Protein AF-A0A3M1E3U3-F1 (afdb_monomer)

Radius of gyration: 21.41 Å; Cα contacts (8 Å, |Δi|>4): 29; chains: 1; bounding box: 52×43×43 Å

Sequence (62 aa):
MTANRPRIPPGQVVTQRFPVLHYGPVPRYESLADWDLRIFGAVEEEVRFTYDQLTALPTTRI

Foldseek 3Di:
DDDPDPPDPPPDDDDPDDDDDDDDDDDDDPDQQPPWDWDDDPDPDIDIDRPVRVVPDDDDDD

Solvent-accessible surface area (backbone atoms only — not comparable to full-atom values): 4724 Å² total; per-residue (Å²): 139,82,80,88,70,79,92,66,60,93,96,60,79,95,71,92,70,79,87,84,86,80,86,75,84,79,88,84,73,97,63,61,86,86,42,70,51,78,49,72,77,100,53,98,67,76,45,76,33,44,56,69,61,56,70,70,48,93,79,85,88,130

pLDDT: mean 89.69, std 11.95, range [43.75, 98.25]

Mean predicted aligned error: 8.33 Å

Secondary structure (DSSP, 8-state):
-------PPTT-----SPPP--SSPPP--S-STT-EEEE-SSSSS-EEEEHHHHHTS-----

Structure (mmCIF, N/CA/C/O backbone):
data_AF-A0A3M1E3U3-F1
#
_entry.id   AF-A0A3M1E3U3-F1
#
loop_
_atom_site.group_PDB
_atom_site.id
_atom_site.type_symbol
_atom_site.label_atom_id
_atom_site.label_alt_id
_atom_site.label_comp_id
_atom_site.label_asym_id
_atom_site.label_entity_id
_atom_site.label_seq_id
_atom_site.pdbx_PDB_ins_code
_atom_site.Cartn_x
_atom_site.Cartn_y
_atom_site.Cartn_z
_atom_site.occupancy
_atom_site.B_iso_or_equiv
_atom_site.auth_seq_id
_atom_site.auth_comp_id
_atom_site.auth_asym_id
_atom_site.auth_atom_id
_atom_site.pdbx_PDB_model_num
ATOM 1 N N . MET A 1 1 ? 30.270 -31.394 -26.323 1.00 43.75 1 MET A N 1
ATOM 2 C CA . MET A 1 1 ? 29.664 -30.734 -25.147 1.00 43.75 1 MET A CA 1
ATOM 3 C C . MET A 1 1 ? 29.121 -29.378 -25.582 1.00 43.75 1 MET A C 1
ATOM 5 O O . MET A 1 1 ? 29.845 -28.395 -25.543 1.00 43.75 1 MET A O 1
ATOM 9 N N . THR A 1 2 ? 27.897 -29.318 -26.105 1.00 47.50 2 THR A N 1
ATOM 10 C CA . THR A 1 2 ? 27.274 -28.060 -26.548 1.00 47.50 2 THR A CA 1
ATOM 11 C C . THR A 1 2 ? 26.312 -27.582 -25.469 1.00 47.50 2 THR A C 1
ATOM 13 O O . THR A 1 2 ? 25.302 -28.222 -25.193 1.00 47.50 2 THR A O 1
ATOM 16 N N . ALA A 1 3 ? 26.672 -26.484 -24.807 1.00 54.91 3 ALA A N 1
ATOM 17 C CA . ALA A 1 3 ? 25.861 -25.870 -23.766 1.00 54.91 3 ALA A CA 1
ATOM 18 C C . ALA A 1 3 ? 24.502 -25.424 -24.337 1.00 54.91 3 ALA A C 1
ATOM 20 O O . ALA A 1 3 ? 24.445 -24.727 -25.352 1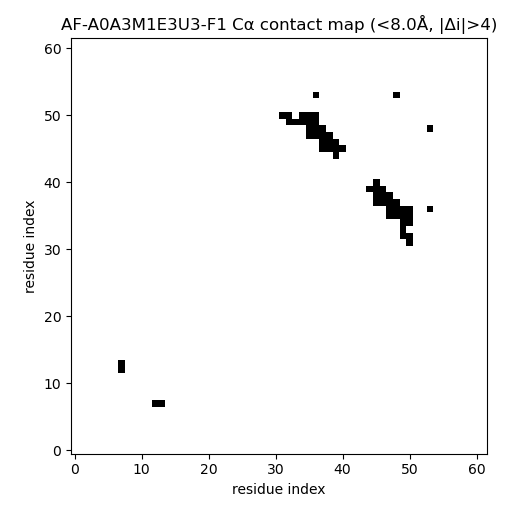.00 54.91 3 ALA A O 1
ATOM 21 N N . ASN A 1 4 ? 23.421 -25.836 -23.673 1.00 60.91 4 ASN A N 1
ATOM 22 C CA . ASN A 1 4 ? 22.032 -25.487 -23.966 1.00 60.91 4 ASN A CA 1
ATOM 23 C C . ASN A 1 4 ? 21.831 -23.967 -23.811 1.00 60.91 4 ASN A C 1
ATOM 25 O O . ASN A 1 4 ? 21.590 -23.472 -22.711 1.00 60.91 4 ASN A O 1
ATOM 29 N N . ARG A 1 5 ? 22.025 -23.203 -24.892 1.00 65.69 5 ARG A N 1
ATOM 30 C CA . ARG A 1 5 ? 21.877 -21.744 -24.876 1.00 65.69 5 ARG A CA 1
ATOM 31 C C . ARG A 1 5 ? 20.372 -21.415 -24.914 1.00 65.69 5 ARG A C 1
ATOM 33 O O . ARG A 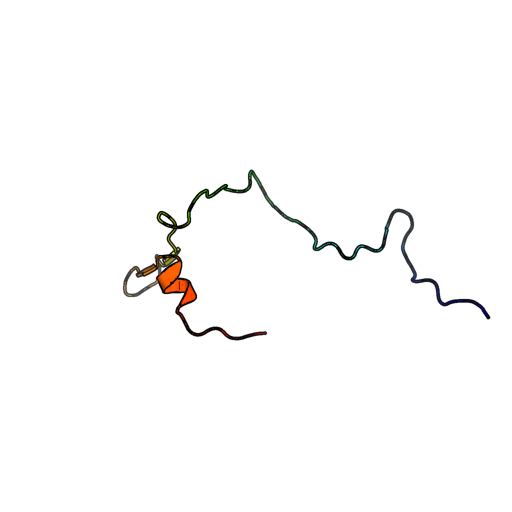1 5 ? 19.689 -21.916 -25.808 1.00 65.69 5 ARG A O 1
ATOM 40 N N . PRO A 1 6 ? 19.834 -20.612 -23.976 1.00 69.88 6 PRO A N 1
ATOM 41 C CA . PRO A 1 6 ? 18.414 -20.271 -23.962 1.00 69.88 6 PRO A CA 1
ATOM 42 C C . PRO A 1 6 ? 18.012 -19.634 -25.297 1.00 69.88 6 PRO A C 1
ATOM 44 O O . PRO A 1 6 ? 18.723 -18.775 -25.822 1.00 69.88 6 PRO A O 1
ATOM 47 N N . ARG A 1 7 ? 16.887 -20.084 -25.866 1.00 81.69 7 ARG A N 1
ATOM 48 C CA . ARG A 1 7 ? 16.332 -19.553 -27.119 1.00 81.69 7 ARG A CA 1
ATOM 49 C C . ARG A 1 7 ? 15.809 -18.138 -26.876 1.00 81.69 7 ARG A C 1
ATOM 51 O O . ARG A 1 7 ? 14.652 -17.962 -26.512 1.00 81.69 7 ARG A O 1
ATOM 58 N N . ILE A 1 8 ? 16.671 -17.145 -27.056 1.00 85.44 8 ILE A N 1
ATOM 59 C CA . ILE A 1 8 ? 16.323 -15.727 -26.953 1.00 85.44 8 ILE A CA 1
ATOM 60 C C . ILE A 1 8 ? 16.087 -15.194 -28.378 1.00 85.44 8 ILE A C 1
ATOM 62 O O . ILE A 1 8 ? 16.984 -15.334 -29.214 1.00 85.44 8 ILE A O 1
ATOM 66 N N . PRO A 1 9 ? 14.906 -14.625 -28.691 1.00 87.44 9 PRO A N 1
ATOM 67 C CA . PRO A 1 9 ? 14.656 -13.992 -29.984 1.00 87.44 9 PRO A CA 1
ATOM 68 C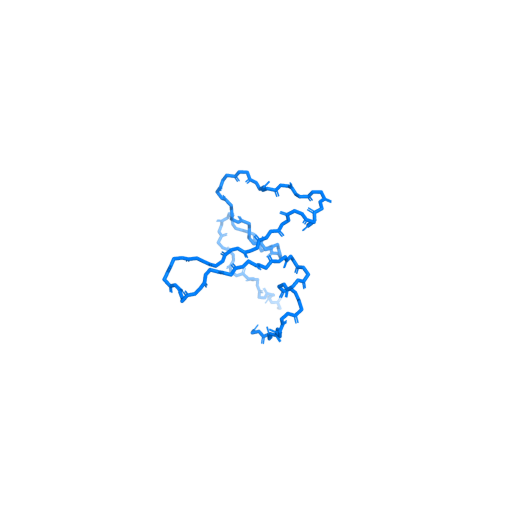 C . PRO A 1 9 ? 15.649 -12.852 -30.286 1.00 87.44 9 PRO A C 1
ATOM 70 O O . PRO A 1 9 ? 16.123 -12.194 -29.355 1.00 87.44 9 PRO A O 1
ATOM 73 N N . PRO A 1 10 ? 15.960 -12.573 -31.567 1.00 86.69 10 PRO A N 1
ATOM 74 C CA . PRO A 1 10 ? 16.786 -11.427 -31.939 1.00 86.69 10 PRO A CA 1
ATOM 75 C C . PRO A 1 10 ? 16.246 -10.119 -31.338 1.00 86.69 10 PRO A C 1
ATOM 77 O O . PRO A 1 10 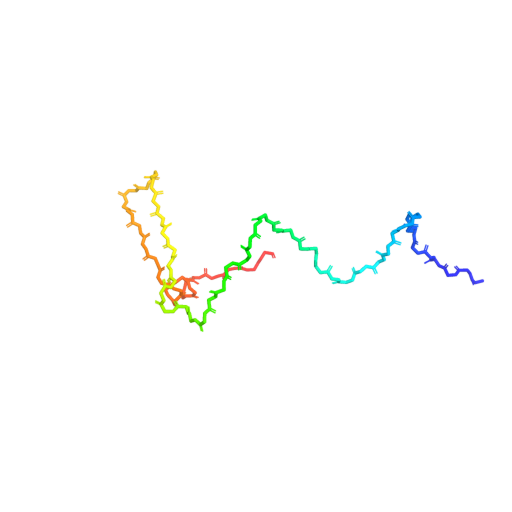? 15.057 -9.835 -31.441 1.00 86.69 10 PRO A O 1
ATOM 80 N N . GLY A 1 11 ? 17.121 -9.332 -30.704 1.00 84.38 11 GLY A N 1
ATOM 81 C CA . GLY A 1 11 ? 16.761 -8.064 -30.052 1.00 84.38 11 GLY A CA 1
ATOM 82 C C . GLY A 1 11 ? 16.302 -8.179 -28.593 1.00 84.38 11 GLY A C 1
ATOM 83 O O . GLY A 1 11 ? 16.072 -7.155 -27.957 1.00 84.38 11 GLY A O 1
ATOM 84 N N . GLN A 1 12 ? 16.210 -9.390 -28.037 1.00 88.88 12 GLN A N 1
ATOM 85 C CA . GLN A 1 12 ? 15.840 -9.609 -26.639 1.00 88.88 12 GLN A CA 1
ATOM 86 C C . GLN A 1 12 ? 17.062 -9.963 -25.774 1.00 88.88 12 GLN A C 1
ATOM 88 O O . GLN A 1 12 ? 18.044 -10.534 -26.246 1.00 88.88 12 GLN A O 1
ATOM 93 N N . VAL A 1 13 ? 16.993 -9.635 -24.481 1.00 85.25 13 VAL A N 1
ATOM 94 C CA . VAL A 1 13 ? 17.990 -10.005 -23.465 1.00 85.25 13 VAL A CA 1
ATOM 95 C C . VAL A 1 13 ? 17.295 -10.620 -22.251 1.00 85.25 13 VAL A C 1
ATOM 97 O O . VAL A 1 13 ? 16.170 -10.250 -21.919 1.00 85.25 13 VAL A O 1
ATOM 100 N N . VAL A 1 14 ? 17.955 -11.564 -21.576 1.00 85.50 14 VAL A N 1
ATOM 101 C CA . VAL A 1 14 ? 17.475 -12.079 -20.284 1.00 85.50 14 VAL A CA 1
ATOM 102 C C . VAL A 1 14 ? 17.779 -11.038 -19.215 1.00 85.50 14 VAL A C 1
ATOM 104 O O . VAL A 1 14 ? 18.919 -10.599 -19.077 1.00 85.50 14 VAL A O 1
ATOM 107 N N . THR A 1 15 ? 16.763 -10.651 -18.450 1.00 86.19 15 THR A N 1
ATOM 108 C CA . THR A 1 15 ? 16.892 -9.701 -17.345 1.00 86.19 15 THR A CA 1
ATOM 109 C C . THR A 1 15 ? 16.309 -10.299 -16.073 1.00 86.19 15 THR A C 1
ATOM 111 O O . THR A 1 15 ? 15.282 -10.969 -16.112 1.00 86.19 15 THR A O 1
ATOM 114 N N . GLN A 1 16 ? 16.971 -10.049 -14.943 1.00 87.50 16 GLN A N 1
ATOM 115 C CA . GLN A 1 16 ? 16.438 -10.340 -13.605 1.00 87.50 16 GLN A CA 1
ATOM 116 C C . GLN A 1 16 ? 15.621 -9.166 -13.046 1.00 87.50 16 GLN A C 1
ATOM 118 O O . GLN A 1 16 ? 15.074 -9.252 -11.950 1.00 87.50 16 GLN A O 1
ATOM 123 N N . ARG A 1 17 ? 15.570 -8.040 -13.770 1.00 87.06 17 ARG A N 1
ATOM 124 C CA . ARG A 1 17 ? 14.818 -6.859 -13.344 1.00 87.06 17 ARG A CA 1
ATOM 125 C C . ARG A 1 17 ? 13.329 -7.127 -13.482 1.00 87.06 17 ARG A C 1
ATOM 127 O O . ARG A 1 17 ? 12.887 -7.661 -14.498 1.00 87.06 17 ARG A O 1
ATOM 134 N N . PHE A 1 18 ? 12.572 -6.690 -12.486 1.00 86.88 18 PHE A N 1
ATOM 135 C CA . PHE A 1 18 ? 11.122 -6.701 -12.563 1.00 86.88 18 PHE A CA 1
ATOM 136 C C . PHE A 1 18 ? 10.660 -5.680 -13.617 1.00 86.88 18 PHE A C 1
ATOM 138 O O . PHE A 1 18 ? 11.201 -4.568 -13.652 1.00 86.88 18 PHE A O 1
ATOM 145 N N . PRO A 1 19 ? 9.717 -6.032 -14.506 1.00 88.44 19 PRO A N 1
ATOM 146 C CA . PRO A 1 19 ? 9.190 -5.082 -15.474 1.00 88.44 19 PRO A CA 1
ATOM 147 C C . PRO A 1 19 ? 8.489 -3.933 -14.745 1.00 88.44 19 PRO A C 1
ATOM 149 O O . PRO A 1 19 ? 7.728 -4.152 -13.805 1.00 88.44 19 PRO A O 1
ATOM 152 N N . VAL A 1 20 ? 8.739 -2.703 -15.187 1.00 88.06 20 VAL A N 1
ATOM 153 C CA . VAL A 1 20 ? 8.064 -1.513 -14.661 1.00 88.06 20 VAL A CA 1
ATOM 154 C C . VAL A 1 20 ? 7.003 -1.085 -15.663 1.00 88.06 20 VAL A C 1
ATOM 156 O O . VAL A 1 20 ? 7.316 -0.852 -16.828 1.00 88.06 20 VAL A O 1
ATOM 159 N N . LEU A 1 21 ? 5.763 -0.950 -15.197 1.00 90.25 21 LEU A N 1
ATOM 160 C CA . LEU A 1 21 ? 4.662 -0.377 -15.962 1.00 90.25 21 LEU A CA 1
ATOM 161 C C . LEU A 1 21 ? 4.015 0.726 -15.125 1.00 90.25 21 LEU A C 1
ATOM 163 O O . LEU A 1 21 ? 3.486 0.457 -14.052 1.00 90.25 21 LEU A O 1
ATOM 167 N N . HIS A 1 22 ? 4.069 1.964 -15.604 1.00 89.31 22 HIS A N 1
ATOM 168 C CA . HIS A 1 22 ? 3.358 3.089 -15.005 1.00 89.31 22 HIS A CA 1
ATOM 169 C C . HIS A 1 22 ? 2.757 3.952 -16.110 1.00 89.31 22 HIS A C 1
ATOM 171 O O . HIS A 1 22 ? 3.309 4.055 -17.205 1.00 89.31 22 HIS A O 1
ATOM 177 N N . TYR A 1 23 ? 1.627 4.578 -15.810 1.00 91.44 23 TYR A N 1
ATOM 178 C CA . TYR A 1 23 ? 1.036 5.608 -16.647 1.00 91.44 23 TYR A CA 1
ATOM 179 C C . TYR A 1 23 ? 1.011 6.905 -15.841 1.00 91.44 23 TYR A C 1
ATOM 181 O O . TYR A 1 23 ? 0.331 6.987 -14.822 1.00 91.44 23 TYR A O 1
ATOM 189 N N . GLY A 1 24 ? 1.783 7.896 -16.288 1.00 93.44 24 GLY A N 1
ATOM 190 C CA . GLY A 1 24 ? 1.953 9.165 -15.579 1.00 93.44 24 GLY A CA 1
ATOM 191 C C . GLY A 1 24 ? 3.068 9.160 -14.520 1.00 93.44 24 GLY A C 1
ATOM 192 O O . GLY A 1 24 ? 3.790 8.172 -14.367 1.00 93.44 24 GLY A O 1
ATOM 193 N N . PRO A 1 25 ? 3.262 10.292 -13.822 1.00 94.44 25 PRO A N 1
ATOM 194 C CA . PRO A 1 25 ? 4.304 10.436 -12.811 1.00 94.44 25 PRO A CA 1
ATOM 195 C C . PRO A 1 25 ? 4.034 9.550 -11.589 1.00 94.44 25 PRO A C 1
ATOM 197 O O . PRO A 1 25 ? 2.896 9.414 -11.145 1.00 94.44 25 PRO A O 1
ATOM 200 N N . VAL A 1 26 ? 5.098 8.986 -11.012 1.00 92.62 26 VAL A N 1
ATOM 201 C CA . VAL A 1 26 ? 5.019 8.226 -9.757 1.00 92.62 26 VAL A CA 1
ATOM 202 C C . VAL A 1 26 ? 4.908 9.211 -8.587 1.00 92.62 26 VAL A C 1
ATOM 204 O O . VAL A 1 26 ? 5.784 10.072 -8.455 1.00 92.62 26 VAL A O 1
ATOM 207 N N . PRO A 1 27 ? 3.873 9.112 -7.732 1.00 91.12 27 PRO A N 1
ATOM 208 C CA . PRO A 1 27 ? 3.761 9.951 -6.546 1.00 91.12 27 PRO A CA 1
ATOM 209 C C . PRO A 1 27 ? 4.959 9.764 -5.613 1.00 91.12 27 PRO A C 1
ATOM 211 O O . PRO A 1 27 ? 5.409 8.641 -5.376 1.00 91.12 27 PRO A O 1
ATOM 214 N N . ARG A 1 28 ? 5.467 10.871 -5.069 1.00 92.31 28 ARG A N 1
ATOM 215 C CA . ARG A 1 28 ? 6.557 10.872 -4.092 1.00 92.31 28 ARG A CA 1
ATOM 216 C C . ARG A 1 28 ? 6.000 11.228 -2.719 1.00 92.31 28 ARG A C 1
ATOM 218 O O . ARG A 1 28 ? 5.403 12.286 -2.559 1.00 92.31 28 ARG A O 1
ATOM 225 N N . TYR A 1 29 ? 6.238 10.355 -1.749 1.00 91.06 29 TYR A N 1
ATOM 226 C CA . TYR A 1 29 ? 5.865 10.553 -0.352 1.00 91.06 29 TYR A CA 1
ATOM 227 C C . TYR A 1 29 ? 7.142 10.683 0.482 1.00 91.06 29 TYR A C 1
ATOM 229 O O . TYR A 1 29 ? 7.966 9.772 0.476 1.00 91.06 29 TYR A O 1
ATOM 237 N N . GLU A 1 30 ? 7.320 11.807 1.181 1.00 92.81 30 GLU A N 1
ATOM 238 C CA . GLU A 1 30 ? 8.420 11.983 2.152 1.00 92.81 30 GLU A CA 1
ATOM 239 C C . GLU A 1 30 ? 8.099 11.301 3.495 1.00 92.81 30 GLU A C 1
ATOM 241 O O . GLU A 1 30 ? 8.993 10.908 4.238 1.00 92.81 30 GLU A O 1
ATOM 246 N N . SER A 1 31 ? 6.807 11.146 3.796 1.00 94.25 31 SER A N 1
ATOM 247 C CA . SER A 1 31 ? 6.265 10.469 4.972 1.00 94.25 31 SER A CA 1
ATOM 248 C C . SER A 1 31 ? 4.921 9.832 4.617 1.00 94.25 31 SER A C 1
ATOM 250 O O . SER A 1 31 ? 4.228 10.300 3.713 1.00 94.25 31 SER A O 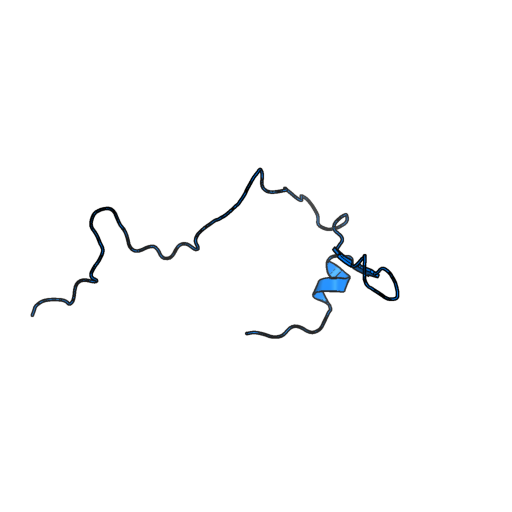1
ATOM 252 N N . LEU A 1 32 ? 4.545 8.779 5.343 1.00 94.81 32 LEU A N 1
ATOM 253 C CA . LEU A 1 32 ? 3.242 8.115 5.222 1.00 94.81 32 LEU A CA 1
ATOM 254 C C . LEU A 1 32 ? 2.216 8.624 6.247 1.00 94.81 32 LEU A C 1
ATOM 256 O O . LEU A 1 32 ? 1.117 8.085 6.315 1.00 94.81 32 LEU A O 1
ATOM 260 N N . ALA A 1 33 ? 2.554 9.661 7.022 1.00 92.62 33 ALA A N 1
ATOM 261 C CA . ALA A 1 33 ? 1.658 10.236 8.029 1.00 92.62 33 ALA A CA 1
ATOM 262 C C . ALA A 1 33 ? 0.331 10.744 7.434 1.00 92.62 33 ALA A C 1
ATOM 264 O O . ALA A 1 33 ? -0.714 10.587 8.057 1.00 92.62 33 ALA A O 1
ATOM 265 N N . ASP A 1 34 ? 0.377 11.289 6.215 1.00 90.88 34 ASP A N 1
ATOM 266 C CA . ASP A 1 34 ? -0.798 11.808 5.502 1.00 90.88 34 ASP A CA 1
ATOM 267 C C . ASP A 1 34 ? -1.410 10.787 4.528 1.00 90.88 34 ASP A C 1
ATOM 269 O O . ASP A 1 34 ? -2.347 11.105 3.795 1.00 90.88 34 ASP A O 1
ATOM 273 N N . TRP A 1 35 ? -0.865 9.568 4.468 1.00 96.44 35 TRP A N 1
ATOM 274 C CA . TRP A 1 35 ? -1.359 8.533 3.569 1.00 96.44 35 TRP A CA 1
ATOM 275 C C . TRP A 1 35 ? -2.584 7.836 4.160 1.00 96.44 35 TRP A C 1
ATOM 277 O O . TRP A 1 35 ? -2.588 7.440 5.330 1.00 96.44 35 TRP A O 1
ATOM 287 N N . ASP A 1 36 ? -3.593 7.601 3.324 1.00 97.06 36 ASP A N 1
ATOM 288 C CA . ASP A 1 36 ? -4.757 6.809 3.684 1.00 97.06 36 ASP A CA 1
ATOM 289 C C . ASP A 1 36 ? -5.273 5.913 2.546 1.00 97.06 36 ASP A C 1
ATOM 291 O O . ASP A 1 36 ? -5.180 6.225 1.358 1.00 97.06 36 ASP A O 1
ATOM 295 N N . LEU A 1 37 ? -5.875 4.787 2.933 1.00 97.44 37 LEU A N 1
ATOM 296 C CA . LEU A 1 37 ? -6.718 3.971 2.067 1.00 97.44 37 LEU A CA 1
ATOM 297 C C . LEU A 1 37 ? -8.176 4.250 2.404 1.00 97.44 37 LEU A C 1
ATOM 299 O O . LEU A 1 37 ? -8.623 3.965 3.514 1.00 97.44 37 LEU A O 1
ATOM 303 N N . ARG A 1 38 ? -8.932 4.742 1.424 1.00 98.06 38 ARG A N 1
ATOM 304 C CA . ARG A 1 38 ? -10.389 4.852 1.517 1.00 98.06 38 ARG A CA 1
ATOM 305 C C . ARG A 1 38 ? -11.069 3.715 0.778 1.00 98.06 38 ARG A C 1
ATOM 307 O O . ARG A 1 38 ? -10.792 3.484 -0.397 1.00 98.06 38 ARG A O 1
ATOM 314 N N . ILE A 1 39 ? -12.021 3.086 1.452 1.00 98.00 39 ILE A N 1
ATOM 315 C CA . ILE A 1 39 ? -12.953 2.116 0.885 1.00 98.00 39 ILE A CA 1
ATOM 316 C C . ILE A 1 39 ? -14.333 2.772 0.894 1.00 98.00 39 ILE A C 1
ATOM 318 O O . ILE A 1 39 ? -14.841 3.145 1.949 1.00 98.00 39 ILE A O 1
ATOM 322 N N . PHE A 1 40 ? -14.903 2.964 -0.292 1.00 98.25 40 PHE A N 1
ATOM 323 C CA . PHE A 1 40 ? -16.133 3.727 -0.498 1.00 98.25 40 PHE A CA 1
ATOM 324 C C . PHE A 1 40 ? -16.923 3.179 -1.695 1.00 98.25 40 PHE A C 1
ATOM 326 O O . PHE A 1 40 ? -16.417 2.356 -2.461 1.00 98.25 40 PHE A O 1
ATOM 333 N N . GLY A 1 41 ? -18.162 3.645 -1.874 1.00 97.31 41 GLY A N 1
ATOM 334 C CA . GLY A 1 41 ? -19.055 3.196 -2.945 1.00 97.31 41 GLY A CA 1
ATOM 335 C C . GLY A 1 41 ? -20.052 2.147 -2.454 1.00 97.31 41 GLY A C 1
ATOM 336 O O . GLY A 1 41 ? -20.869 2.442 -1.591 1.00 97.31 41 GLY A O 1
ATOM 337 N N . ALA A 1 42 ? -20.014 0.936 -3.013 1.00 97.81 42 ALA A N 1
ATOM 338 C CA . ALA A 1 42 ? -20.944 -0.146 -2.669 1.00 97.81 42 ALA A CA 1
ATOM 339 C C . ALA A 1 42 ? -20.535 -0.882 -1.376 1.00 97.81 42 ALA A C 1
ATOM 341 O O . ALA A 1 42 ? -20.255 -2.080 -1.393 1.00 97.81 42 ALA A O 1
ATOM 342 N N . VAL A 1 43 ? -20.469 -0.150 -0.266 1.00 97.69 43 VAL A N 1
ATOM 343 C CA . VAL A 1 43 ? -20.170 -0.659 1.080 1.00 97.69 43 VAL A CA 1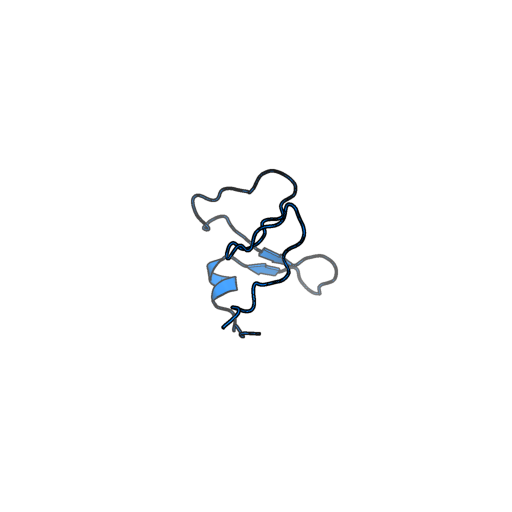
ATOM 344 C C . VAL A 1 43 ? -21.232 -0.171 2.064 1.00 97.69 43 VAL A C 1
ATOM 346 O O . VAL A 1 43 ? -21.873 0.845 1.810 1.00 97.69 43 VAL A O 1
ATOM 349 N N . GLU A 1 44 ? -21.441 -0.901 3.162 1.00 97.75 44 GLU A N 1
ATOM 350 C CA . GLU A 1 44 ? -22.408 -0.505 4.200 1.00 97.75 44 GLU A CA 1
ATOM 351 C C . GLU A 1 44 ? -21.992 0.811 4.873 1.00 97.75 44 GLU A C 1
ATOM 353 O O . GLU A 1 44 ? -22.794 1.737 4.972 1.00 97.75 44 GLU A O 1
ATOM 358 N N . GLU A 1 45 ? -20.714 0.919 5.243 1.00 97.62 45 GLU A N 1
ATOM 359 C CA . GLU A 1 45 ? -20.107 2.130 5.793 1.00 97.62 45 GLU A CA 1
ATOM 360 C C . GLU A 1 45 ? -18.772 2.409 5.093 1.00 97.62 45 GLU A C 1
ATOM 362 O O . GLU A 1 45 ? -18.002 1.490 4.797 1.00 97.62 45 GLU A O 1
ATOM 367 N N . GLU A 1 46 ? -18.485 3.685 4.816 1.00 98.12 46 GLU A N 1
ATOM 368 C CA . GLU A 1 46 ? -17.169 4.078 4.311 1.00 98.12 46 GLU A CA 1
ATOM 369 C C . GLU A 1 46 ? -16.105 3.874 5.391 1.00 98.12 46 GLU A C 1
ATOM 371 O O . GLU A 1 46 ? -16.278 4.276 6.542 1.00 98.12 46 GLU A O 1
ATOM 376 N N . VAL A 1 47 ? -14.962 3.310 5.000 1.00 97.62 47 VAL A N 1
ATOM 377 C CA . VAL A 1 47 ? -13.849 3.052 5.918 1.00 97.62 47 VAL A CA 1
ATOM 378 C C . VAL A 1 47 ? -12.596 3.747 5.416 1.00 97.62 47 VAL A C 1
ATOM 380 O O . VAL A 1 47 ? -12.320 3.801 4.213 1.00 97.62 47 VAL A O 1
ATOM 383 N N . ARG A 1 48 ? -11.814 4.275 6.358 1.00 97.94 48 ARG A N 1
ATOM 384 C CA . ARG A 1 48 ? -10.506 4.864 6.098 1.00 97.94 48 ARG A CA 1
ATOM 385 C C . ARG A 1 48 ? -9.460 4.210 6.993 1.00 97.94 48 ARG A C 1
ATOM 387 O O . ARG A 1 48 ? -9.655 4.138 8.202 1.00 97.94 48 ARG A O 1
ATOM 394 N N . PHE A 1 49 ? -8.358 3.775 6.392 1.00 98.12 49 PHE A N 1
ATOM 395 C CA . PHE A 1 49 ? -7.203 3.226 7.099 1.00 98.12 49 PHE A CA 1
ATOM 396 C C . PHE A 1 49 ? -5.990 4.128 6.919 1.00 98.12 49 PHE A C 1
ATOM 398 O O . PHE A 1 49 ? -5.657 4.489 5.790 1.00 98.12 49 PHE A O 1
ATOM 405 N N . THR A 1 50 ? -5.293 4.437 8.012 1.00 97.62 50 THR A N 1
ATOM 406 C CA . THR A 1 50 ? -3.907 4.911 7.933 1.00 97.62 50 THR A CA 1
ATOM 407 C C . THR A 1 50 ? -2.994 3.772 7.483 1.00 97.62 50 THR A C 1
ATOM 409 O O . THR A 1 50 ? -3.366 2.593 7.523 1.00 97.62 50 THR A O 1
ATOM 412 N N . TYR A 1 51 ?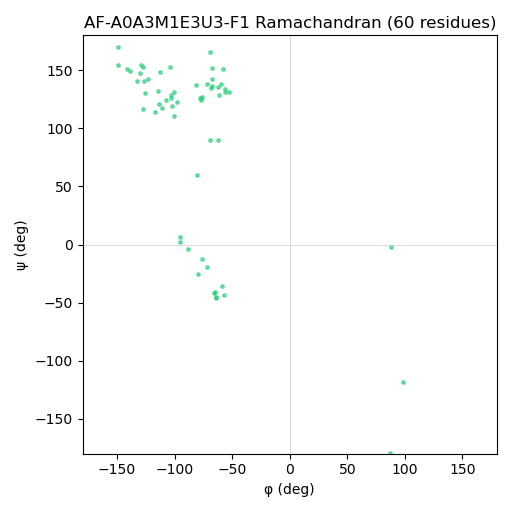 -1.768 4.106 7.084 1.00 96.75 51 TYR A N 1
ATOM 413 C CA . TYR A 1 51 ? -0.776 3.097 6.713 1.00 96.75 51 TYR A CA 1
ATOM 414 C C . TYR A 1 51 ? -0.512 2.087 7.848 1.00 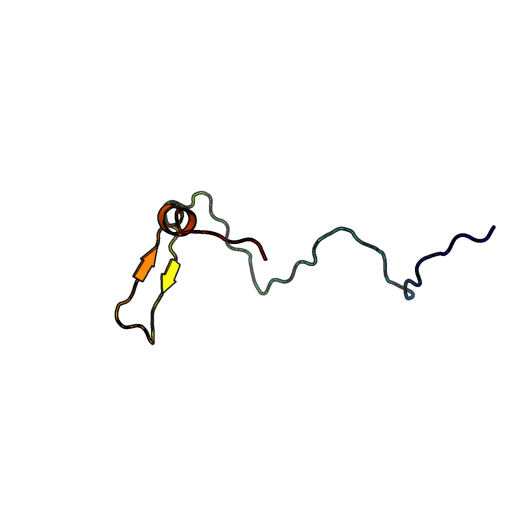96.75 51 TYR A C 1
ATOM 416 O O . TYR A 1 51 ? -0.497 0.874 7.620 1.00 96.75 51 TYR A O 1
ATOM 424 N N . ASP A 1 52 ? -0.391 2.571 9.086 1.00 96.81 52 ASP A N 1
ATOM 425 C CA . ASP A 1 52 ? -0.157 1.723 10.262 1.00 96.81 52 ASP A CA 1
ATOM 426 C C . ASP A 1 52 ? -1.342 0.788 10.536 1.00 9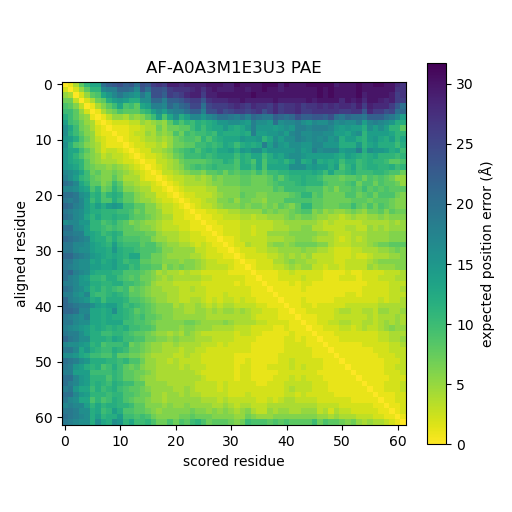6.81 52 ASP A C 1
ATOM 428 O O . ASP A 1 52 ? -1.160 -0.394 10.822 1.00 96.81 52 ASP A O 1
ATOM 432 N N . GLN A 1 53 ? -2.575 1.285 10.393 1.00 97.75 53 GLN A N 1
ATOM 433 C CA . GLN A 1 53 ? -3.772 0.459 10.565 1.00 97.75 53 GLN A CA 1
ATOM 434 C C . GLN A 1 53 ? -3.880 -0.625 9.489 1.00 97.75 53 GLN A C 1
ATOM 436 O O . GLN A 1 53 ? -4.224 -1.762 9.805 1.00 97.75 53 GLN A O 1
ATOM 441 N N . LEU A 1 54 ? -3.571 -0.292 8.230 1.00 96.88 54 LEU A N 1
ATOM 442 C CA . LEU A 1 54 ? -3.602 -1.250 7.124 1.00 96.88 54 LEU A CA 1
ATOM 443 C C . LEU A 1 54 ? -2.562 -2.363 7.317 1.00 96.88 54 LEU A C 1
ATOM 445 O O . LEU A 1 54 ? -2.865 -3.538 7.126 1.00 96.88 54 LEU A O 1
ATOM 449 N N . THR A 1 55 ? -1.339 -1.997 7.701 1.00 96.00 55 THR A N 1
ATOM 450 C CA . THR A 1 55 ? -0.229 -2.947 7.893 1.00 96.00 55 THR A CA 1
ATOM 451 C C . THR A 1 55 ? -0.376 -3.823 9.137 1.00 96.00 55 THR A C 1
ATOM 453 O O . THR A 1 55 ? 0.223 -4.896 9.192 1.00 96.00 55 THR A O 1
ATOM 456 N N . ALA A 1 56 ? -1.200 -3.415 10.104 1.00 97.81 56 ALA A N 1
ATOM 457 C CA . ALA A 1 56 ? -1.551 -4.228 11.265 1.00 97.81 56 ALA A CA 1
ATOM 458 C C . ALA A 1 56 ? -2.572 -5.343 10.957 1.00 97.81 56 ALA A C 1
ATOM 460 O O . ALA A 1 56 ? -2.778 -6.226 11.794 1.00 97.81 56 ALA A O 1
ATOM 461 N N . LEU A 1 57 ? -3.225 -5.324 9.787 1.00 97.62 57 LEU A N 1
ATOM 462 C CA . LEU A 1 57 ? -4.175 -6.370 9.403 1.00 97.62 57 LEU A CA 1
ATOM 463 C C . LEU A 1 57 ? -3.464 -7.716 9.160 1.00 97.62 57 LEU A C 1
ATOM 465 O O . LEU A 1 57 ? -2.302 -7.743 8.747 1.00 97.62 57 LEU A O 1
ATOM 469 N N . PRO A 1 58 ? -4.149 -8.859 9.363 1.00 98.12 58 PRO A N 1
ATOM 470 C CA . PRO A 1 58 ? -3.592 -10.168 9.038 1.00 98.12 58 PRO A CA 1
ATOM 471 C C . PRO A 1 58 ? -3.154 -10.252 7.571 1.00 98.12 58 PRO A C 1
ATOM 473 O O . PRO A 1 58 ? -3.918 -9.931 6.662 1.00 98.12 58 PRO A O 1
ATOM 476 N N . THR A 1 59 ? -1.932 -10.730 7.336 1.00 97.00 59 THR A N 1
ATOM 477 C CA . THR A 1 59 ? -1.374 -10.905 5.990 1.00 97.00 59 THR A CA 1
ATOM 478 C C . THR A 1 59 ? -1.183 -12.382 5.671 1.00 97.00 59 THR A C 1
ATOM 480 O O . THR A 1 59 ? -0.920 -13.203 6.550 1.00 97.00 59 THR A O 1
ATOM 483 N N . THR A 1 60 ? -1.319 -12.731 4.393 1.00 96.56 60 THR A N 1
ATOM 484 C CA . THR A 1 60 ? -1.001 -14.068 3.884 1.00 96.56 60 THR A CA 1
ATOM 485 C C . THR A 1 60 ? -0.061 -13.958 2.692 1.00 96.56 60 THR A C 1
ATOM 487 O O . THR A 1 60 ? -0.049 -12.943 1.992 1.00 96.56 60 THR A O 1
ATOM 490 N N . ARG A 1 61 ? 0.740 -15.000 2.464 1.00 95.94 61 ARG A N 1
ATOM 491 C CA . ARG A 1 61 ? 1.634 -15.102 1.310 1.00 95.94 61 ARG A CA 1
ATOM 492 C C . ARG A 1 61 ? 1.017 -16.051 0.292 1.00 95.94 61 ARG A C 1
ATOM 494 O O . ARG A 1 61 ? 0.649 -17.166 0.651 1.00 95.94 61 ARG A O 1
ATOM 501 N N . ILE A 1 62 ? 0.927 -15.588 -0.950 1.00 87.50 62 ILE A N 1
ATOM 502 C CA . ILE A 1 62 ? 0.407 -16.332 -2.104 1.00 87.50 62 ILE A CA 1
ATOM 503 C C . ILE A 1 62 ? 1.574 -16.692 -3.021 1.00 87.50 62 ILE A C 1
ATOM 505 O O . ILE A 1 62 ? 2.509 -15.860 -3.123 1.00 87.50 62 ILE A O 1
#